Protein AF-A0A1V5XLQ1-F1 (afdb_monomer_lite)

Structure (mmCIF, N/CA/C/O backbone):
data_AF-A0A1V5XLQ1-F1
#
_entry.id   AF-A0A1V5XLQ1-F1
#
loop_
_atom_site.group_PDB
_atom_site.id
_atom_site.type_symbol
_atom_site.label_atom_id
_atom_site.label_alt_id
_atom_site.label_comp_id
_atom_site.label_asym_id
_atom_site.label_entity_id
_atom_site.label_seq_id
_atom_site.pdbx_PDB_ins_code
_atom_site.Cartn_x
_atom_site.Cartn_y
_atom_site.Cartn_z
_atom_site.occupancy
_atom_site.B_iso_or_equiv
_atom_site.auth_seq_id
_atom_site.auth_comp_id
_atom_site.auth_asym_id
_atom_site.auth_atom_id
_atom_site.pdbx_PDB_model_num
ATOM 1 N N . MET A 1 1 ? 14.677 -23.726 -3.341 1.00 55.22 1 MET A N 1
ATOM 2 C CA . MET A 1 1 ? 15.271 -22.831 -4.358 1.00 55.22 1 MET A CA 1
ATOM 3 C C . MET A 1 1 ? 15.396 -21.455 -3.718 1.00 55.22 1 MET A C 1
ATOM 5 O O . MET A 1 1 ? 14.381 -20.934 -3.272 1.00 55.22 1 MET A O 1
ATOM 9 N N . LYS A 1 2 ? 16.621 -20.968 -3.480 1.00 55.78 2 LYS A N 1
ATOM 10 C CA . LYS A 1 2 ? 16.871 -19.817 -2.590 1.00 55.78 2 LYS A CA 1
ATOM 11 C C . LYS A 1 2 ? 16.545 -18.512 -3.327 1.00 55.78 2 LYS A C 1
ATOM 13 O O . LYS A 1 2 ? 16.825 -18.400 -4.513 1.00 55.78 2 LYS A O 1
ATOM 18 N N . ALA A 1 3 ? 15.977 -17.521 -2.636 1.00 60.84 3 ALA A N 1
ATOM 19 C CA . ALA A 1 3 ? 15.573 -16.231 -3.220 1.00 60.84 3 ALA A CA 1
ATOM 20 C C . ALA A 1 3 ? 16.704 -15.522 -4.002 1.00 60.84 3 ALA A C 1
ATOM 22 O O . ALA A 1 3 ? 16.446 -14.872 -5.014 1.00 60.84 3 ALA A O 1
ATOM 23 N N . ASN A 1 4 ? 17.963 -15.738 -3.604 1.00 65.56 4 ASN A N 1
ATOM 24 C CA . ASN A 1 4 ? 19.145 -15.255 -4.326 1.00 65.56 4 ASN A CA 1
ATOM 25 C C . ASN A 1 4 ? 19.286 -15.816 -5.752 1.00 65.56 4 ASN A C 1
ATOM 27 O O . ASN A 1 4 ? 19.775 -15.102 -6.627 1.00 65.56 4 ASN A O 1
ATOM 31 N N . ASP A 1 5 ? 18.837 -17.046 -6.015 1.00 67.19 5 ASP A N 1
ATOM 32 C CA . ASP A 1 5 ? 18.920 -17.664 -7.347 1.00 67.19 5 ASP A CA 1
ATOM 33 C C . ASP A 1 5 ? 17.910 -17.042 -8.322 1.00 67.19 5 ASP A C 1
ATOM 35 O O . ASP A 1 5 ? 18.160 -16.948 -9.521 1.00 67.19 5 ASP A O 1
ATOM 39 N N . ILE A 1 6 ? 16.769 -16.573 -7.808 1.00 65.50 6 ILE A N 1
ATOM 40 C CA . ILE A 1 6 ? 15.730 -15.909 -8.607 1.00 65.50 6 ILE A CA 1
ATOM 41 C C . ILE A 1 6 ? 16.194 -14.500 -8.997 1.00 65.50 6 ILE A C 1
ATOM 43 O O . ILE A 1 6 ? 16.072 -14.100 -10.155 1.00 65.50 6 ILE A O 1
ATOM 47 N N . ILE A 1 7 ? 16.790 -13.769 -8.050 1.00 66.94 7 ILE A N 1
ATOM 48 C CA . ILE A 1 7 ? 17.293 -12.407 -8.271 1.00 66.94 7 ILE A CA 1
ATOM 49 C C . ILE A 1 7 ? 18.495 -12.410 -9.229 1.00 66.94 7 ILE A C 1
ATOM 51 O O . ILE A 1 7 ? 18.573 -11.568 -10.128 1.00 66.94 7 ILE A O 1
ATOM 55 N N . SER A 1 8 ? 19.420 -13.366 -9.083 1.00 71.88 8 SER A N 1
ATOM 56 C CA . SER A 1 8 ? 20.589 -13.477 -9.966 1.00 71.88 8 SER A CA 1
ATOM 57 C C . SER A 1 8 ? 20.198 -13.868 -11.393 1.00 71.88 8 SER A C 1
ATOM 59 O O . SER A 1 8 ? 20.710 -13.289 -12.355 1.00 71.88 8 SER A O 1
ATOM 61 N N . LYS A 1 9 ? 19.228 -14.781 -11.544 1.00 74.31 9 LYS A N 1
ATOM 62 C CA . LYS A 1 9 ? 18.687 -15.178 -12.847 1.00 74.31 9 LYS A CA 1
ATOM 63 C C . LYS A 1 9 ? 17.984 -14.011 -13.547 1.00 74.31 9 LYS A C 1
ATOM 65 O O . LYS A 1 9 ? 18.264 -13.767 -14.719 1.00 74.31 9 LYS A O 1
ATOM 70 N N . GLY A 1 10 ? 17.166 -13.243 -12.823 1.00 73.25 10 GLY A N 1
ATOM 71 C CA . GLY A 1 10 ? 16.485 -12.058 -13.358 1.00 73.25 10 GLY A CA 1
ATOM 72 C C . GLY A 1 10 ? 17.451 -10.962 -13.824 1.00 73.25 10 GLY A C 1
ATOM 73 O O . GLY A 1 10 ? 17.297 -10.432 -14.924 1.00 73.25 10 GLY A O 1
ATOM 74 N N . LYS A 1 11 ? 18.508 -10.675 -13.047 1.00 73.25 11 LYS A N 1
ATOM 75 C CA . LYS A 1 11 ? 19.568 -9.740 -13.470 1.00 73.25 11 LYS A CA 1
ATOM 76 C C . LYS A 1 11 ? 20.249 -10.187 -14.764 1.00 73.25 11 LYS A C 1
ATOM 78 O O . LYS A 1 11 ? 20.480 -9.363 -15.644 1.00 73.25 11 LYS A O 1
ATOM 83 N N . ARG A 1 12 ? 20.551 -11.483 -14.892 1.00 75.12 12 ARG A N 1
ATOM 84 C CA . ARG A 1 12 ? 21.216 -12.030 -16.080 1.00 75.12 12 ARG A CA 1
ATOM 85 C C . ARG A 1 12 ? 20.343 -11.909 -17.330 1.00 75.12 12 ARG A C 1
ATOM 87 O O . ARG A 1 12 ? 20.838 -11.472 -18.363 1.00 75.12 12 ARG A O 1
ATOM 94 N N . GLU A 1 13 ? 19.062 -12.259 -17.240 1.00 76.00 13 GLU A N 1
ATOM 95 C CA . GLU A 1 13 ? 18.130 -12.158 -18.374 1.00 76.00 13 GLU A CA 1
ATOM 96 C C . GLU A 1 13 ? 17.904 -10.704 -18.810 1.00 76.00 13 GLU A C 1
ATOM 98 O O . GLU A 1 13 ? 17.893 -10.408 -20.007 1.00 76.00 13 GLU A O 1
ATOM 103 N N . PHE A 1 14 ? 17.837 -9.772 -17.857 1.00 73.06 14 PHE A N 1
ATOM 104 C CA . PHE A 1 14 ? 17.756 -8.343 -18.149 1.00 73.06 14 PHE A CA 1
ATOM 105 C C . PHE A 1 14 ? 19.014 -7.817 -18.858 1.00 73.06 14 PHE A C 1
ATOM 107 O O . PHE A 1 14 ? 18.907 -7.150 -19.888 1.00 73.06 14 PHE A O 1
ATOM 114 N N . SER A 1 15 ? 20.210 -8.167 -18.369 1.00 71.38 15 SER A N 1
ATOM 115 C CA . SER A 1 15 ? 21.474 -7.793 -19.017 1.00 71.38 15 SER A CA 1
ATOM 116 C C . SER A 1 15 ? 21.599 -8.360 -20.433 1.00 71.38 15 SER A C 1
ATOM 118 O O . SER A 1 15 ? 22.029 -7.643 -21.333 1.00 71.38 15 SER A O 1
ATOM 120 N N . ILE A 1 16 ? 21.183 -9.612 -20.655 1.00 78.62 16 ILE A N 1
ATOM 121 C CA . ILE A 1 16 ? 21.173 -10.235 -21.988 1.00 78.62 16 ILE A CA 1
ATOM 122 C C . ILE A 1 16 ? 20.204 -9.498 -22.921 1.00 78.62 16 ILE A C 1
ATOM 124 O O . ILE A 1 16 ? 20.551 -9.216 -24.066 1.00 78.62 16 ILE A O 1
ATOM 128 N N . THR A 1 17 ? 19.023 -9.128 -22.425 1.00 77.38 17 THR A N 1
ATOM 129 C CA . THR A 1 17 ? 18.012 -8.408 -23.213 1.00 77.38 17 THR A CA 1
ATOM 130 C C . THR A 1 17 ? 18.501 -7.016 -23.620 1.00 77.38 17 THR A C 1
ATOM 132 O O . THR A 1 17 ? 18.391 -6.644 -24.787 1.00 77.38 17 THR A O 1
ATOM 135 N N . ILE A 1 18 ? 19.114 -6.264 -22.697 1.00 77.88 18 ILE A N 1
ATOM 136 C CA . ILE A 1 18 ? 19.716 -4.954 -22.999 1.00 77.88 18 ILE A CA 1
ATOM 137 C C . ILE A 1 18 ? 20.862 -5.086 -24.005 1.00 77.88 18 ILE A C 1
ATOM 139 O O . ILE A 1 18 ? 20.981 -4.267 -24.919 1.00 77.88 18 ILE A O 1
ATOM 143 N N . ALA A 1 19 ? 21.705 -6.109 -23.855 1.00 75.56 19 ALA A N 1
ATOM 144 C CA . ALA A 1 19 ? 22.825 -6.327 -24.758 1.00 75.56 19 ALA A CA 1
ATOM 145 C C . ALA A 1 19 ? 22.352 -6.650 -26.185 1.00 75.56 19 ALA A C 1
ATOM 147 O O . ALA A 1 19 ? 22.816 -6.020 -27.134 1.00 75.56 19 ALA A O 1
ATOM 148 N N . LEU A 1 20 ? 21.397 -7.577 -26.330 1.00 75.50 20 LEU A N 1
ATOM 149 C CA . LEU A 1 20 ? 20.877 -8.023 -27.628 1.00 75.50 20 LEU A CA 1
ATOM 150 C C . LEU A 1 20 ? 20.038 -6.968 -28.348 1.00 75.50 20 LEU A C 1
ATOM 152 O O . LEU A 1 20 ? 20.169 -6.824 -29.559 1.00 75.50 20 LEU A O 1
ATOM 156 N N . VAL A 1 21 ? 19.182 -6.240 -27.629 1.00 77.00 21 VAL A N 1
ATOM 157 C CA . VAL A 1 21 ? 18.218 -5.311 -28.247 1.00 77.00 21 VAL A CA 1
ATOM 158 C C . VAL A 1 21 ? 18.748 -3.875 -28.303 1.00 77.00 21 VAL A C 1
ATOM 160 O O . VAL A 1 21 ? 18.332 -3.102 -29.160 1.00 77.00 21 VAL A O 1
ATOM 163 N N . GLY A 1 22 ? 19.673 -3.503 -27.414 1.00 76.06 22 GLY A N 1
ATOM 164 C CA . GLY A 1 22 ? 20.204 -2.141 -27.319 1.00 76.06 22 GLY A CA 1
ATOM 165 C C . GLY A 1 22 ? 21.635 -2.015 -27.828 1.00 76.06 22 GLY A C 1
ATOM 166 O O . GLY A 1 22 ? 21.888 -1.359 -28.837 1.00 76.06 22 GLY A O 1
ATOM 167 N N . ILE A 1 23 ? 22.581 -2.637 -27.120 1.00 78.25 23 ILE A N 1
ATOM 168 C CA . ILE A 1 23 ? 24.020 -2.386 -27.315 1.00 78.25 23 ILE A CA 1
ATOM 169 C C . ILE A 1 23 ? 24.501 -2.895 -28.677 1.00 78.25 23 ILE A C 1
ATOM 171 O O . ILE A 1 23 ? 25.190 -2.169 -29.393 1.00 78.25 23 ILE A O 1
ATOM 175 N N . ILE A 1 24 ? 24.130 -4.122 -29.052 1.00 79.44 24 ILE A N 1
ATOM 176 C CA . ILE A 1 24 ? 24.576 -4.733 -30.310 1.00 79.44 24 ILE A CA 1
ATOM 177 C C . ILE A 1 24 ? 24.048 -3.954 -31.533 1.00 79.44 24 ILE A C 1
ATOM 179 O O . ILE A 1 24 ? 24.870 -3.553 -32.359 1.00 79.44 24 ILE A O 1
ATOM 183 N N . PRO A 1 25 ? 22.740 -3.643 -31.654 1.00 77.88 25 PRO A N 1
ATOM 184 C CA . PRO A 1 25 ? 22.231 -2.840 -32.768 1.00 77.88 25 PRO A CA 1
ATOM 185 C C . PRO A 1 25 ? 22.843 -1.438 -32.831 1.00 77.88 25 PRO A C 1
ATOM 187 O O . PRO A 1 25 ? 23.121 -0.939 -33.920 1.00 77.88 25 PRO A O 1
ATOM 190 N N . PHE A 1 26 ? 23.107 -0.817 -31.678 1.00 78.38 26 PHE A N 1
ATOM 191 C CA . PHE A 1 26 ? 23.728 0.505 -31.605 1.00 78.38 26 PHE A CA 1
ATOM 192 C C . PHE A 1 26 ? 25.186 0.502 -32.092 1.00 78.38 26 PHE A C 1
ATOM 194 O O . PHE A 1 26 ? 25.592 1.388 -32.843 1.00 78.38 26 PHE A O 1
ATOM 201 N N . LEU A 1 27 ? 25.969 -0.520 -31.732 1.00 80.44 27 LEU A N 1
ATOM 202 C CA . LEU A 1 27 ? 27.342 -0.679 -32.222 1.00 80.44 27 LEU A CA 1
ATOM 203 C C . LEU A 1 27 ? 27.388 -0.964 -33.726 1.00 80.44 27 LEU A C 1
ATOM 205 O O . LEU A 1 27 ? 28.225 -0.397 -34.427 1.00 80.44 27 LEU A O 1
ATOM 209 N N . VAL A 1 28 ? 26.467 -1.789 -34.235 1.00 79.50 28 VAL A N 1
ATOM 210 C CA . VAL A 1 28 ? 26.327 -2.040 -35.679 1.00 79.50 28 VAL A CA 1
ATOM 211 C C . VAL A 1 28 ? 25.961 -0.751 -36.418 1.00 79.50 28 VAL A C 1
ATOM 213 O O . VAL A 1 28 ? 26.537 -0.462 -37.466 1.00 79.50 28 VAL A O 1
ATOM 216 N N . PHE A 1 29 ? 25.063 0.058 -35.855 1.00 75.06 29 PHE A N 1
ATOM 217 C CA . PHE A 1 29 ? 24.700 1.362 -36.405 1.00 75.06 29 PHE A CA 1
ATOM 218 C C . PHE A 1 29 ? 25.908 2.308 -36.486 1.00 75.06 29 PHE A C 1
ATOM 220 O O . PHE A 1 29 ? 26.176 2.854 -37.555 1.00 75.06 29 PHE A O 1
ATOM 227 N N . ILE A 1 30 ? 26.689 2.443 -35.405 1.00 76.56 30 ILE A N 1
ATOM 228 C CA . ILE A 1 30 ? 27.918 3.257 -35.395 1.00 76.56 30 ILE A CA 1
ATOM 229 C C . ILE A 1 30 ? 28.930 2.747 -36.425 1.00 76.56 30 ILE A C 1
ATOM 231 O O . ILE A 1 30 ? 29.491 3.544 -37.173 1.00 76.56 30 ILE A O 1
ATOM 235 N N . TYR A 1 31 ? 29.149 1.432 -36.495 1.00 80.94 31 TYR A N 1
ATOM 236 C CA . TYR A 1 31 ? 30.081 0.828 -37.447 1.00 80.94 31 TYR A CA 1
ATOM 237 C C . TYR A 1 31 ? 29.696 1.139 -38.899 1.00 80.94 31 TYR A C 1
ATOM 239 O O . TYR A 1 31 ? 30.536 1.583 -39.684 1.00 80.94 31 TYR A O 1
ATOM 247 N N . LEU A 1 32 ? 28.416 0.969 -39.248 1.00 71.69 32 LEU A N 1
ATOM 248 C CA . LEU A 1 32 ? 27.909 1.307 -40.577 1.00 71.69 32 LEU A CA 1
ATOM 249 C C . LEU A 1 32 ? 28.063 2.801 -40.875 1.00 71.69 32 LEU A C 1
ATOM 251 O O . LEU A 1 32 ? 28.430 3.158 -41.993 1.00 71.69 32 LEU A O 1
ATOM 255 N N . MET A 1 33 ? 27.833 3.662 -39.885 1.00 68.25 33 MET A N 1
ATOM 256 C CA . MET A 1 33 ? 27.963 5.108 -40.033 1.00 68.25 33 MET A CA 1
ATOM 257 C C . MET A 1 33 ? 29.429 5.505 -40.290 1.00 68.25 33 MET A C 1
ATOM 259 O O . MET A 1 33 ? 29.718 6.165 -41.281 1.00 68.25 33 MET A O 1
ATOM 263 N N . VAL A 1 34 ? 30.384 5.005 -39.500 1.00 76.75 34 VAL A N 1
ATOM 264 C CA . VAL A 1 34 ? 31.818 5.326 -39.647 1.00 76.75 34 VAL A CA 1
ATOM 265 C C . VAL A 1 34 ? 32.406 4.808 -40.964 1.00 76.75 34 VAL A C 1
ATOM 267 O O . VAL A 1 34 ? 33.128 5.535 -41.642 1.00 76.75 34 VAL A O 1
ATOM 270 N N . VAL A 1 35 ? 32.092 3.570 -41.361 1.00 72.62 35 VAL A N 1
ATOM 271 C CA . VAL A 1 35 ? 32.695 2.942 -42.551 1.00 72.62 35 VAL A CA 1
ATOM 272 C C . VAL A 1 35 ? 32.103 3.482 -43.860 1.00 72.62 35 VAL A C 1
ATOM 274 O O . VAL A 1 35 ? 32.803 3.531 -44.871 1.00 72.62 35 VAL A O 1
ATOM 277 N N . LYS A 1 36 ? 30.829 3.906 -43.877 1.00 64.81 36 LYS A N 1
ATOM 278 C CA . LYS A 1 36 ? 30.123 4.293 -45.115 1.00 64.81 36 LYS A CA 1
ATOM 279 C C . LYS A 1 36 ? 29.874 5.797 -45.312 1.00 64.81 36 LYS A C 1
ATOM 281 O O . LYS A 1 36 ? 29.301 6.170 -46.333 1.00 64.81 36 LYS A O 1
ATOM 286 N N . VAL A 1 37 ? 30.356 6.683 -44.435 1.00 59.91 37 VAL A N 1
ATOM 287 C CA . VAL A 1 37 ? 30.180 8.153 -44.556 1.00 59.91 37 VAL A CA 1
ATOM 288 C C . VAL A 1 37 ? 30.793 8.785 -45.826 1.00 59.91 37 VAL A C 1
ATOM 290 O O . VAL A 1 37 ? 30.409 9.889 -46.201 1.00 59.91 37 VAL A O 1
ATOM 293 N N . SER A 1 38 ? 31.662 8.094 -46.573 1.00 57.31 38 SER A N 1
ATOM 294 C CA . SER A 1 38 ? 32.352 8.668 -47.748 1.00 57.31 38 SER A CA 1
ATOM 295 C C . SER A 1 38 ? 31.513 8.759 -49.046 1.00 57.31 38 SER A C 1
ATOM 297 O O . SER A 1 38 ? 31.992 9.257 -50.063 1.00 57.31 38 SER A O 1
ATOM 299 N N . SER A 1 39 ? 30.245 8.331 -49.074 1.00 58.12 39 SER A N 1
ATOM 300 C CA . SER A 1 39 ? 29.411 8.504 -50.278 1.00 58.12 39 SER A CA 1
ATOM 301 C C . SER A 1 39 ? 27.930 8.707 -49.976 1.00 58.12 39 SER A C 1
ATOM 303 O O . SER A 1 39 ? 27.212 7.776 -49.630 1.00 58.12 39 SER A O 1
ATOM 305 N N . ILE A 1 40 ? 27.437 9.920 -50.240 1.00 60.34 40 ILE A N 1
ATOM 306 C CA . ILE A 1 40 ? 26.015 10.313 -50.187 1.00 60.34 40 ILE A CA 1
ATOM 307 C C . ILE A 1 40 ? 25.089 9.377 -50.993 1.00 60.34 40 ILE A C 1
ATOM 309 O O . ILE A 1 40 ? 23.922 9.216 -50.646 1.00 60.34 40 ILE A O 1
ATOM 313 N N . ARG A 1 41 ? 25.610 8.668 -52.007 1.00 58.44 41 ARG A N 1
ATOM 314 C CA . ARG A 1 41 ? 24.862 7.656 -52.781 1.00 58.44 41 ARG A CA 1
ATOM 315 C C . ARG A 1 41 ? 24.425 6.429 -51.963 1.00 58.44 41 ARG A C 1
ATOM 317 O O . ARG A 1 41 ? 23.539 5.705 -52.398 1.00 58.44 41 ARG A O 1
ATOM 324 N N . ILE A 1 42 ? 25.003 6.197 -50.783 1.00 59.38 42 ILE A N 1
ATOM 325 C CA . ILE A 1 42 ? 24.697 5.045 -49.916 1.00 59.38 42 ILE A CA 1
ATOM 326 C C . ILE A 1 42 ? 23.343 5.208 -49.204 1.00 59.38 42 ILE A C 1
ATOM 328 O O . ILE A 1 42 ? 22.689 4.211 -48.897 1.00 59.38 42 ILE A O 1
ATOM 332 N N . PHE A 1 43 ? 22.880 6.447 -49.004 1.00 60.22 43 PHE A N 1
ATOM 333 C CA . PHE A 1 43 ? 21.574 6.734 -48.400 1.00 60.22 43 PHE A CA 1
ATOM 334 C C . PHE A 1 43 ? 20.384 6.347 -49.293 1.00 60.22 43 PHE A C 1
ATOM 336 O O . PHE A 1 43 ? 19.285 6.161 -48.784 1.00 60.22 43 PHE A O 1
ATOM 343 N N . VAL A 1 44 ? 20.600 6.200 -50.605 1.00 65.38 44 VAL A N 1
ATOM 344 C CA . VAL A 1 44 ? 19.543 5.925 -51.599 1.00 65.38 44 VAL A CA 1
ATOM 345 C C . VAL A 1 44 ? 19.336 4.411 -51.824 1.00 65.38 44 VAL A C 1
ATOM 347 O O . VAL A 1 44 ? 18.456 4.013 -52.578 1.00 65.38 44 VAL A O 1
ATOM 350 N N . GLY A 1 45 ? 20.113 3.544 -51.159 1.00 68.88 45 GLY A N 1
ATOM 351 C CA . GLY A 1 45 ? 20.044 2.081 -51.311 1.00 68.88 45 GLY A CA 1
ATOM 352 C C . GLY A 1 45 ? 19.576 1.325 -50.060 1.00 68.88 45 GLY A C 1
ATOM 353 O O . GLY A 1 45 ? 19.178 1.919 -49.060 1.00 68.88 45 GLY A O 1
ATOM 354 N N . GLU A 1 46 ? 19.697 -0.008 -50.087 1.00 73.12 46 GLU A N 1
ATOM 355 C CA . GLU A 1 46 ? 19.284 -0.927 -49.003 1.00 73.12 46 GLU A CA 1
ATOM 356 C C . GLU A 1 46 ? 19.852 -0.557 -47.618 1.00 73.12 46 GLU A C 1
ATOM 358 O O . GLU A 1 46 ? 19.214 -0.779 -46.591 1.00 73.12 46 GLU A O 1
ATOM 363 N N . VAL A 1 47 ? 21.023 0.085 -47.572 1.00 74.88 47 VAL A N 1
ATOM 364 C CA . VAL A 1 47 ? 21.657 0.536 -46.321 1.00 74.88 47 VAL A CA 1
ATOM 365 C C . VAL A 1 47 ? 20.899 1.687 -45.649 1.00 74.88 47 VAL A C 1
ATOM 367 O O . VAL A 1 47 ? 20.830 1.730 -44.420 1.00 74.88 47 VAL A O 1
ATOM 370 N N . GLY A 1 48 ? 20.293 2.594 -46.421 1.00 74.56 48 GLY A N 1
ATOM 371 C CA . GLY A 1 48 ? 19.457 3.670 -45.878 1.00 74.56 48 GLY A CA 1
ATOM 372 C C . GLY A 1 48 ? 18.198 3.127 -45.196 1.00 74.56 48 GLY A C 1
ATOM 373 O O . GLY A 1 48 ? 17.834 3.582 -44.111 1.00 74.56 48 GLY A O 1
ATOM 374 N N . LEU A 1 49 ? 17.593 2.084 -45.778 1.00 79.44 49 LEU A N 1
ATOM 375 C CA . LEU A 1 49 ? 16.451 1.371 -45.195 1.00 79.44 49 LEU A CA 1
ATOM 376 C C . LEU A 1 49 ? 16.806 0.720 -43.854 1.00 79.44 49 LEU A C 1
ATOM 378 O O . LEU A 1 49 ? 16.057 0.868 -42.888 1.00 79.44 49 LEU A O 1
ATOM 382 N N . ILE A 1 50 ? 17.965 0.059 -43.771 1.00 79.44 50 ILE A N 1
ATOM 383 C CA . ILE A 1 50 ? 18.451 -0.547 -42.523 1.00 79.44 50 ILE A CA 1
ATOM 384 C C . ILE A 1 50 ? 18.647 0.527 -41.444 1.00 79.44 50 ILE A C 1
ATOM 386 O O . ILE A 1 50 ? 18.196 0.338 -40.315 1.00 79.44 50 ILE A O 1
ATOM 390 N N . MET A 1 51 ? 19.238 1.682 -41.780 1.00 73.62 51 MET A N 1
ATOM 391 C CA . MET A 1 51 ? 19.392 2.779 -40.816 1.00 73.62 51 MET A CA 1
ATOM 392 C C . MET A 1 51 ? 18.047 3.306 -40.306 1.00 73.62 51 MET A C 1
ATOM 394 O O . MET A 1 51 ? 17.870 3.440 -39.095 1.00 73.62 51 MET A O 1
ATOM 398 N N . ILE A 1 52 ? 17.078 3.549 -41.192 1.00 82.06 52 ILE A N 1
ATOM 399 C CA . ILE A 1 52 ? 15.744 4.020 -40.787 1.00 82.06 52 ILE A CA 1
ATOM 400 C C . ILE A 1 52 ? 15.061 2.990 -39.881 1.00 82.06 52 ILE A C 1
ATOM 402 O O . ILE A 1 52 ? 14.511 3.364 -38.846 1.00 82.06 52 ILE A O 1
ATOM 406 N N . LEU A 1 53 ? 15.148 1.699 -40.214 1.00 82.69 53 LEU A N 1
ATOM 407 C CA . LEU A 1 53 ? 14.590 0.624 -39.396 1.00 82.69 53 LEU A CA 1
ATOM 408 C C . LEU A 1 53 ? 15.240 0.585 -38.005 1.00 82.69 53 LEU A C 1
ATOM 410 O O . LEU A 1 53 ? 14.533 0.498 -37.004 1.00 82.69 53 LEU A O 1
ATOM 414 N N . THR A 1 54 ? 16.570 0.700 -37.921 1.00 76.81 54 THR A N 1
ATOM 415 C CA . THR A 1 54 ? 17.278 0.705 -36.629 1.00 76.81 54 THR A CA 1
ATOM 416 C C . THR A 1 54 ? 16.906 1.904 -35.764 1.00 76.81 54 THR A C 1
ATOM 418 O O . THR A 1 54 ? 16.661 1.734 -34.572 1.00 76.81 54 THR A O 1
ATOM 421 N N . ILE A 1 55 ? 16.776 3.096 -36.353 1.00 80.56 55 ILE A N 1
ATOM 422 C CA . ILE A 1 55 ? 16.329 4.298 -35.641 1.00 80.56 55 ILE A CA 1
ATOM 423 C C . ILE A 1 55 ? 14.875 4.131 -35.182 1.00 80.56 55 ILE A C 1
ATOM 425 O O . ILE A 1 55 ? 14.553 4.457 -34.041 1.00 80.56 55 ILE A O 1
ATOM 429 N N . ALA A 1 56 ? 14.006 3.573 -36.027 1.00 81.75 56 ALA A N 1
ATOM 430 C CA . ALA A 1 56 ? 12.615 3.311 -35.678 1.00 81.75 56 ALA A CA 1
ATOM 431 C C . ALA A 1 56 ? 12.503 2.325 -34.505 1.00 81.75 56 ALA A C 1
ATOM 433 O O . ALA A 1 56 ? 11.828 2.630 -33.524 1.00 81.75 56 ALA A O 1
ATOM 434 N N . VAL A 1 57 ? 13.214 1.191 -34.555 1.00 82.69 57 VAL A N 1
ATOM 435 C CA . VAL A 1 57 ? 13.266 0.211 -33.455 1.00 82.69 57 VAL A CA 1
ATOM 436 C C . VAL A 1 57 ? 13.826 0.843 -32.183 1.00 82.69 57 VAL A C 1
ATOM 438 O O . VAL A 1 57 ? 13.282 0.623 -31.102 1.00 82.69 57 VAL A O 1
ATOM 441 N N . PHE A 1 58 ? 14.862 1.673 -32.297 1.00 77.69 58 PHE A N 1
ATOM 442 C CA . PHE A 1 58 ? 15.464 2.363 -31.159 1.00 77.69 58 PHE A CA 1
ATOM 443 C C . PHE A 1 58 ? 14.484 3.334 -30.483 1.00 77.69 58 PHE A C 1
ATOM 445 O O . PHE A 1 58 ? 14.304 3.291 -29.265 1.00 77.69 58 PHE A O 1
ATOM 452 N N . ILE A 1 59 ? 13.778 4.157 -31.265 1.00 82.25 59 ILE A N 1
ATOM 453 C CA . ILE A 1 59 ? 12.748 5.077 -30.759 1.00 82.25 59 ILE A CA 1
ATOM 454 C C . ILE A 1 59 ? 11.603 4.300 -30.099 1.00 82.25 59 ILE A C 1
ATOM 456 O O . ILE A 1 59 ? 11.132 4.676 -29.022 1.00 82.25 59 ILE A O 1
ATOM 460 N N . LEU A 1 60 ? 11.172 3.194 -30.710 1.00 81.00 60 LEU A N 1
ATOM 461 C CA . LEU A 1 60 ? 10.106 2.343 -30.183 1.00 81.00 60 LEU A CA 1
ATOM 462 C C . LEU A 1 60 ? 10.529 1.685 -28.863 1.00 81.00 60 LEU A C 1
ATOM 464 O O . LEU A 1 60 ? 9.759 1.682 -27.902 1.00 81.00 60 LEU A O 1
ATOM 468 N N . GLY A 1 61 ? 11.781 1.230 -28.779 1.00 75.19 61 GLY A N 1
ATOM 469 C CA . GLY A 1 61 ? 12.396 0.717 -27.557 1.00 75.19 61 GLY A CA 1
ATOM 470 C C . GLY A 1 61 ? 12.415 1.751 -26.431 1.00 75.19 61 GLY A C 1
ATOM 471 O O . GLY A 1 61 ? 12.012 1.440 -25.310 1.00 75.19 61 GLY A O 1
ATOM 472 N N . ILE A 1 62 ? 12.783 3.002 -26.724 1.00 80.19 62 ILE A N 1
ATOM 473 C CA . ILE A 1 62 ? 12.733 4.103 -25.747 1.00 80.19 62 ILE A CA 1
ATOM 474 C C . ILE A 1 62 ? 11.292 4.369 -25.290 1.00 80.19 62 ILE A C 1
ATOM 476 O O . ILE A 1 62 ? 11.044 4.549 -24.094 1.00 80.19 62 ILE A O 1
ATOM 480 N N . HIS A 1 63 ? 10.327 4.376 -26.213 1.00 77.38 63 HIS A N 1
ATOM 481 C CA . HIS A 1 63 ? 8.925 4.634 -25.880 1.00 77.38 63 HIS A CA 1
ATOM 482 C C . HIS A 1 63 ? 8.339 3.545 -24.971 1.00 77.38 63 HIS A C 1
ATOM 484 O O . HIS A 1 63 ? 7.700 3.855 -23.960 1.00 77.38 63 HIS A O 1
ATOM 490 N N . VAL A 1 64 ? 8.591 2.273 -25.298 1.00 81.94 64 VAL A N 1
ATOM 491 C CA . VAL A 1 64 ? 8.168 1.121 -24.491 1.00 81.94 64 VAL A CA 1
ATOM 492 C C . VAL A 1 64 ? 8.873 1.127 -23.136 1.00 81.94 64 VAL A C 1
ATOM 494 O O . VAL A 1 64 ? 8.207 1.005 -22.108 1.00 81.94 64 VAL A O 1
ATOM 497 N N . GLY A 1 65 ? 10.188 1.356 -23.114 1.00 71.75 65 GLY A N 1
ATOM 498 C CA . GLY A 1 65 ? 10.976 1.418 -21.883 1.00 71.75 65 GLY A CA 1
ATOM 499 C C . GLY A 1 65 ? 10.479 2.496 -20.921 1.00 71.75 65 GLY A C 1
ATOM 500 O O . GLY A 1 65 ? 10.300 2.228 -19.733 1.00 71.75 65 GLY A O 1
ATOM 501 N N . LYS A 1 66 ? 10.161 3.694 -21.430 1.00 76.06 66 LYS A N 1
ATOM 502 C CA . LYS A 1 66 ? 9.593 4.780 -20.619 1.00 76.06 66 LYS A CA 1
ATOM 503 C C . LYS A 1 66 ? 8.231 4.401 -20.035 1.00 76.06 66 LYS A C 1
ATOM 505 O O . LYS A 1 66 ? 8.029 4.578 -18.836 1.00 76.06 66 LYS A O 1
ATOM 510 N N . ARG A 1 67 ? 7.312 3.862 -20.850 1.00 76.56 67 ARG A N 1
ATOM 511 C CA . ARG A 1 67 ? 5.983 3.432 -20.370 1.00 76.56 67 ARG A CA 1
ATOM 512 C C . ARG A 1 67 ? 6.092 2.361 -19.290 1.00 76.56 67 ARG A C 1
ATOM 514 O O . ARG A 1 67 ? 5.429 2.476 -18.264 1.00 76.56 67 ARG A O 1
ATOM 521 N N . MET A 1 68 ? 6.953 1.370 -19.508 1.00 73.38 68 MET A N 1
ATOM 522 C CA . MET A 1 68 ? 7.198 0.280 -18.569 1.00 73.38 68 MET A CA 1
ATOM 523 C C . MET A 1 68 ? 7.766 0.810 -17.247 1.00 73.38 68 MET A C 1
ATOM 525 O O . MET A 1 68 ? 7.259 0.480 -16.179 1.00 73.38 68 MET A O 1
ATOM 529 N N . LEU A 1 69 ? 8.763 1.699 -17.290 1.00 67.00 69 LEU A N 1
ATOM 530 C CA . LEU A 1 69 ? 9.334 2.288 -16.078 1.00 67.00 69 LEU A CA 1
ATOM 531 C C . LEU A 1 69 ? 8.287 3.075 -15.281 1.00 67.00 69 LEU A C 1
ATOM 533 O O . LEU A 1 69 ? 8.196 2.921 -14.065 1.00 67.00 69 LEU A O 1
ATOM 537 N N . THR A 1 70 ? 7.468 3.887 -15.952 1.00 71.88 70 THR A N 1
ATOM 538 C CA . THR A 1 70 ? 6.406 4.647 -15.283 1.00 71.88 70 THR A CA 1
ATOM 539 C C . THR A 1 70 ? 5.357 3.727 -14.657 1.00 71.88 70 THR A C 1
ATOM 541 O O . THR A 1 70 ? 4.965 3.967 -13.516 1.00 71.88 70 THR A O 1
ATOM 544 N N . SER A 1 71 ? 4.943 2.652 -15.339 1.00 73.12 71 SER A N 1
ATOM 545 C CA . SER A 1 71 ? 3.985 1.698 -14.769 1.00 73.12 71 SER A CA 1
ATOM 546 C C . SER A 1 71 ? 4.565 0.974 -13.551 1.00 73.12 71 SER A C 1
ATOM 548 O O . SER A 1 71 ? 3.915 0.948 -12.508 1.00 73.12 71 SER A O 1
ATOM 550 N N . PHE A 1 72 ? 5.808 0.482 -13.629 1.00 65.81 72 PHE A N 1
ATOM 551 C CA . PHE A 1 72 ? 6.474 -0.177 -12.498 1.00 65.81 72 PHE A CA 1
ATOM 552 C C . PHE A 1 72 ? 6.646 0.756 -11.300 1.00 65.81 72 PHE A C 1
ATOM 554 O O . PHE A 1 72 ? 6.338 0.366 -10.176 1.00 65.81 72 PHE A O 1
ATOM 561 N N . LEU A 1 73 ? 7.093 1.995 -11.524 1.00 65.19 73 LEU A N 1
ATOM 562 C CA . LEU A 1 73 ? 7.228 2.978 -10.449 1.00 65.19 73 LEU A CA 1
ATOM 563 C C . LEU A 1 73 ? 5.875 3.297 -9.808 1.00 65.19 73 LEU A C 1
ATOM 565 O O . LEU A 1 73 ? 5.782 3.343 -8.585 1.00 65.19 73 LEU A O 1
ATOM 569 N N . SER A 1 74 ? 4.819 3.466 -10.609 1.00 75.38 74 SER A N 1
ATOM 570 C CA . SER A 1 74 ? 3.475 3.715 -10.077 1.00 75.38 74 SER A CA 1
ATOM 571 C C . SER A 1 74 ? 2.951 2.543 -9.243 1.00 75.38 74 SER A C 1
ATOM 573 O O . SER A 1 74 ? 2.364 2.760 -8.184 1.00 75.38 74 SER A O 1
ATOM 575 N N . GLU A 1 75 ? 3.222 1.305 -9.663 1.00 71.31 75 GLU A N 1
ATOM 576 C CA . GLU A 1 75 ? 2.819 0.101 -8.939 1.00 71.31 75 GLU A CA 1
ATOM 577 C C . GLU A 1 75 ? 3.593 -0.051 -7.623 1.00 71.31 75 GLU A C 1
ATOM 579 O O . GLU A 1 75 ? 3.000 -0.389 -6.599 1.00 71.31 75 GLU A O 1
ATOM 584 N N . ILE A 1 76 ? 4.896 0.249 -7.627 1.00 64.38 76 ILE A N 1
ATOM 585 C CA . ILE A 1 76 ? 5.728 0.269 -6.418 1.00 64.38 76 ILE A CA 1
ATOM 586 C C . ILE A 1 76 ? 5.203 1.317 -5.438 1.00 64.38 76 ILE A C 1
ATOM 588 O O . ILE A 1 76 ? 4.924 0.975 -4.296 1.00 64.38 76 ILE A O 1
ATOM 592 N N . ILE A 1 77 ? 4.984 2.559 -5.884 1.00 71.69 77 ILE A N 1
ATOM 593 C CA . ILE A 1 77 ? 4.469 3.641 -5.029 1.00 71.69 77 ILE A CA 1
ATOM 594 C C . ILE A 1 77 ? 3.088 3.285 -4.465 1.00 71.69 77 ILE A C 1
ATOM 596 O O . ILE A 1 77 ? 2.813 3.547 -3.295 1.00 71.69 77 ILE A O 1
ATOM 600 N N . ALA A 1 78 ? 2.209 2.680 -5.267 1.00 73.00 78 ALA A N 1
ATOM 601 C CA . ALA A 1 78 ? 0.891 2.252 -4.808 1.00 73.00 78 ALA A CA 1
ATOM 602 C C . ALA A 1 78 ? 0.980 1.139 -3.750 1.00 73.00 78 ALA A C 1
ATOM 604 O O . ALA A 1 78 ? 0.269 1.193 -2.745 1.00 73.00 78 ALA A O 1
ATOM 605 N N . LYS A 1 79 ? 1.864 0.151 -3.947 1.00 69.38 79 LYS A N 1
ATOM 606 C CA . LYS A 1 79 ? 2.115 -0.921 -2.971 1.00 69.38 79 LYS A CA 1
ATOM 607 C C . LYS A 1 79 ? 2.714 -0.379 -1.679 1.00 69.38 79 LYS A C 1
ATOM 609 O O . LYS A 1 79 ? 2.256 -0.767 -0.611 1.00 69.38 79 LYS A O 1
ATOM 614 N N . ASP A 1 80 ? 3.667 0.538 -1.783 1.00 71.94 80 ASP A N 1
ATOM 615 C CA . ASP A 1 80 ? 4.359 1.132 -0.641 1.00 71.94 80 ASP A CA 1
ATOM 616 C C . ASP A 1 80 ? 3.411 2.012 0.188 1.00 71.94 80 ASP A C 1
ATOM 618 O O . ASP A 1 80 ? 3.286 1.841 1.398 1.00 71.94 80 ASP A O 1
ATOM 622 N N . ARG A 1 81 ? 2.602 2.856 -0.473 1.00 71.19 81 ARG A N 1
ATOM 623 C CA . ARG A 1 81 ? 1.528 3.616 0.19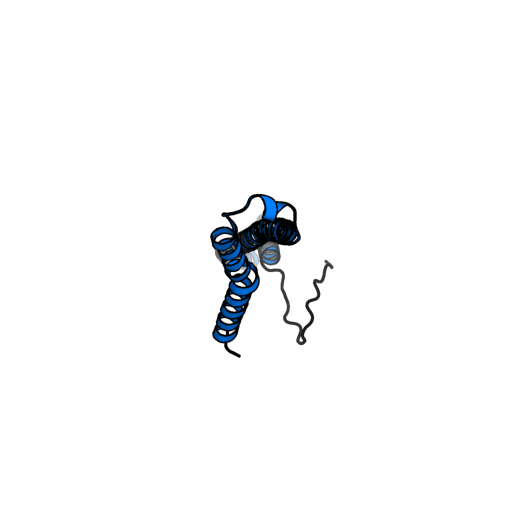1 1.00 71.19 81 ARG A CA 1
ATOM 624 C C . ARG A 1 81 ? 0.519 2.703 0.876 1.00 71.19 81 ARG A C 1
ATOM 626 O O . ARG A 1 81 ? 0.115 2.981 2.000 1.00 71.19 81 ARG A O 1
ATOM 633 N N . LYS A 1 82 ? 0.102 1.616 0.220 1.00 71.62 82 LYS A N 1
ATOM 634 C CA . LYS A 1 82 ? -0.832 0.649 0.812 1.00 71.62 82 LYS A CA 1
ATOM 635 C C . LYS A 1 82 ? -0.219 -0.052 2.027 1.00 71.62 82 LYS A C 1
ATOM 637 O O . LYS A 1 82 ? -0.916 -0.217 3.026 1.00 71.62 82 LYS A O 1
ATOM 642 N N . ALA A 1 83 ? 1.054 -0.439 1.957 1.00 74.19 83 ALA A N 1
ATOM 643 C CA . ALA A 1 83 ? 1.776 -1.048 3.070 1.00 74.19 83 ALA A CA 1
ATOM 644 C C . ALA A 1 83 ? 1.874 -0.081 4.259 1.00 74.19 83 ALA A C 1
ATOM 646 O O . ALA A 1 83 ? 1.464 -0.443 5.357 1.00 74.19 83 ALA A O 1
ATOM 647 N 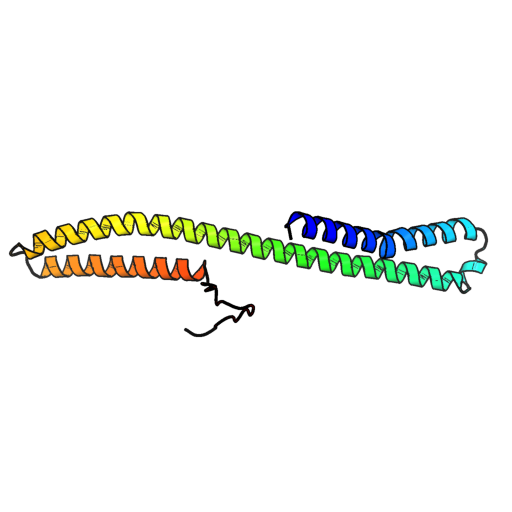N . ALA A 1 84 ? 2.271 1.170 4.018 1.00 72.56 84 ALA A N 1
ATOM 648 C CA . ALA A 1 84 ? 2.348 2.205 5.047 1.00 72.56 84 ALA A CA 1
ATOM 649 C C . ALA A 1 84 ? 0.984 2.500 5.700 1.00 72.56 84 ALA A C 1
ATOM 651 O O . ALA A 1 84 ? 0.888 2.597 6.923 1.00 72.56 84 ALA A O 1
ATOM 652 N N . ILE A 1 85 ? -0.095 2.591 4.911 1.00 74.06 85 ILE A N 1
ATOM 653 C CA . ILE A 1 85 ? -1.466 2.745 5.435 1.00 74.06 85 ILE A CA 1
ATOM 654 C C . ILE A 1 85 ? -1.858 1.533 6.288 1.00 74.06 85 ILE A C 1
ATOM 656 O O . ILE A 1 85 ? -2.467 1.696 7.342 1.00 74.06 85 ILE A O 1
ATOM 660 N N . THR A 1 86 ? -1.497 0.325 5.853 1.00 74.44 86 THR A N 1
ATOM 661 C CA . THR A 1 86 ? -1.814 -0.919 6.566 1.00 74.44 86 THR A CA 1
ATOM 662 C C . THR A 1 86 ? -1.091 -0.996 7.906 1.00 74.44 86 THR A C 1
ATOM 664 O O . THR A 1 86 ? -1.714 -1.283 8.925 1.00 74.44 86 THR A O 1
ATOM 667 N N . GLU A 1 87 ? 0.205 -0.695 7.912 1.00 76.81 87 GLU A N 1
ATOM 668 C CA . GLU A 1 87 ? 1.041 -0.668 9.110 1.00 76.81 87 GLU A CA 1
ATOM 669 C C . GLU A 1 87 ? 0.562 0.398 10.100 1.00 76.81 87 GLU A C 1
ATOM 671 O O . GLU A 1 87 ? 0.373 0.106 11.280 1.00 76.81 87 GLU A O 1
ATOM 676 N N . THR A 1 88 ? 0.249 1.599 9.605 1.00 74.00 88 THR A N 1
ATOM 677 C CA . THR A 1 88 ? -0.304 2.683 10.430 1.00 74.00 88 THR A CA 1
ATOM 678 C C . THR A 1 88 ? -1.659 2.287 11.020 1.00 74.00 88 THR A C 1
ATOM 680 O O . THR A 1 88 ? -1.896 2.489 12.206 1.00 74.00 88 THR A O 1
ATOM 683 N N . ALA A 1 89 ? -2.548 1.681 10.227 1.00 73.75 89 ALA A N 1
ATOM 684 C CA . ALA A 1 89 ? -3.855 1.235 10.703 1.00 73.75 89 ALA A CA 1
ATOM 685 C C . ALA A 1 89 ? -3.746 0.133 11.770 1.00 73.75 89 ALA A C 1
ATOM 687 O O . ALA A 1 89 ? -4.487 0.170 12.751 1.00 73.75 89 ALA A O 1
ATOM 688 N N . LEU A 1 90 ? -2.813 -0.815 11.607 1.00 78.00 90 LEU A N 1
ATOM 689 C CA . LEU A 1 90 ? -2.508 -1.840 12.611 1.00 78.00 90 LEU A CA 1
ATOM 690 C C . LEU A 1 90 ? -1.995 -1.215 13.911 1.00 78.00 90 LEU A C 1
ATOM 692 O O . LEU A 1 90 ? -2.518 -1.531 14.979 1.00 78.00 90 LEU A O 1
ATOM 696 N N . ALA A 1 91 ? -1.019 -0.309 13.823 1.00 76.69 91 ALA A N 1
ATOM 697 C CA . ALA A 1 91 ? -0.449 0.368 14.984 1.00 76.69 91 ALA A CA 1
ATOM 698 C C . ALA A 1 91 ? -1.513 1.166 15.751 1.00 76.69 91 ALA A C 1
ATOM 700 O O . ALA A 1 91 ? -1.702 0.950 16.947 1.00 76.69 91 ALA A O 1
ATOM 701 N N . VAL A 1 92 ? -2.280 2.003 15.045 1.00 77.00 92 VAL A N 1
ATOM 702 C CA . VAL A 1 92 ? -3.354 2.817 15.633 1.00 77.00 92 VAL A CA 1
ATOM 703 C C . VAL A 1 92 ? -4.448 1.938 16.237 1.00 77.00 92 VAL A C 1
ATOM 705 O O . VAL A 1 92 ? -4.906 2.202 17.344 1.00 77.00 92 VAL A O 1
ATOM 708 N N . GLY A 1 93 ? -4.869 0.867 15.560 1.00 78.56 93 GLY A N 1
ATOM 709 C CA . GLY A 1 93 ? -5.898 -0.019 16.103 1.00 78.56 93 GLY A CA 1
ATOM 710 C C . GLY A 1 93 ? -5.438 -0.782 17.349 1.00 78.56 93 GLY A C 1
ATOM 711 O O . GLY A 1 93 ? -6.224 -0.940 18.283 1.00 78.56 93 GLY A O 1
ATOM 712 N N . HIS A 1 94 ? -4.170 -1.201 17.415 1.00 81.19 94 HIS A N 1
ATOM 713 C CA . HIS A 1 94 ? -3.591 -1.758 18.641 1.00 81.19 94 HIS A CA 1
ATOM 714 C C . HIS A 1 94 ? -3.524 -0.718 19.766 1.00 81.19 94 HIS A C 1
ATOM 716 O O . HIS A 1 94 ? -3.918 -1.013 20.894 1.00 81.19 94 HIS A O 1
ATOM 722 N N . GLU A 1 95 ? -3.091 0.505 19.463 1.00 81.38 95 GLU A N 1
ATOM 723 C CA . GLU A 1 95 ? -2.982 1.586 20.443 1.00 81.38 95 GLU A CA 1
ATOM 724 C C . GLU A 1 95 ? -4.345 2.070 20.955 1.00 81.38 95 GLU A C 1
ATOM 726 O O . GLU A 1 95 ? -4.438 2.443 22.116 1.00 81.38 95 GLU A O 1
ATOM 731 N N . ILE A 1 96 ? -5.412 1.996 20.149 1.00 80.12 96 ILE A N 1
ATOM 732 C CA . ILE A 1 96 ? -6.795 2.278 20.573 1.00 80.12 96 ILE A CA 1
ATOM 733 C C . ILE A 1 96 ? -7.372 1.123 21.400 1.00 80.12 96 ILE A C 1
ATOM 735 O O . ILE A 1 96 ? -8.007 1.354 22.430 1.00 80.12 96 ILE A O 1
ATOM 739 N N . ASN A 1 97 ? -7.153 -0.129 20.988 1.00 79.31 97 ASN A N 1
ATOM 740 C CA . ASN A 1 97 ? -7.687 -1.288 21.708 1.00 79.31 97 ASN A CA 1
ATOM 741 C C . ASN A 1 97 ? -7.116 -1.419 23.130 1.00 79.31 97 ASN A C 1
ATOM 743 O O . ASN A 1 97 ? -7.817 -1.889 24.025 1.00 79.31 97 ASN A O 1
ATOM 747 N N . ASN A 1 98 ? -5.885 -0.966 23.368 1.00 80.81 98 ASN A N 1
ATOM 748 C CA . ASN A 1 98 ? -5.235 -1.022 24.680 1.00 80.81 98 ASN A CA 1
ATOM 749 C C . ASN A 1 98 ? -5.952 -0.212 25.790 1.00 80.81 98 ASN A C 1
ATOM 751 O O . ASN A 1 98 ? -6.388 -0.817 26.774 1.00 80.81 98 ASN A O 1
ATOM 755 N N . PRO A 1 99 ? -6.118 1.124 25.683 1.00 78.38 99 PRO A N 1
ATOM 756 C CA . PRO A 1 99 ? -6.864 1.913 26.657 1.00 78.38 99 PRO A CA 1
ATOM 757 C C . PRO A 1 99 ? -8.324 1.487 26.692 1.00 78.38 99 PRO A C 1
ATOM 759 O O . PRO A 1 99 ? -8.941 1.538 27.756 1.00 78.38 99 PRO A O 1
ATOM 762 N N . LEU A 1 100 ? -8.859 1.010 25.560 1.00 82.31 100 LEU A N 1
ATOM 763 C CA . LEU A 1 100 ? -10.192 0.462 25.542 1.00 82.31 100 LEU A CA 1
ATOM 764 C C . LEU A 1 100 ? -10.274 -0.707 26.557 1.00 82.31 100 LEU A C 1
ATOM 766 O O . LEU A 1 100 ? -11.037 -0.650 27.523 1.00 82.31 100 LEU A O 1
ATOM 770 N N . LEU A 1 101 ? -9.479 -1.764 26.391 1.00 81.81 101 LEU A N 1
ATOM 771 C CA . LEU A 1 101 ? -9.513 -2.936 27.279 1.00 81.81 101 LEU A CA 1
ATOM 772 C C . LEU A 1 101 ? -9.394 -2.566 28.769 1.00 81.81 101 LEU A C 1
ATOM 774 O O . LEU A 1 101 ? -10.121 -3.120 29.596 1.00 81.81 101 LEU A O 1
ATOM 778 N N . ALA A 1 102 ? -8.545 -1.589 29.102 1.00 81.88 102 ALA A N 1
ATOM 779 C CA . ALA A 1 102 ? -8.414 -1.075 30.463 1.00 81.88 102 ALA A CA 1
ATOM 780 C C . ALA A 1 102 ? -9.702 -0.402 30.976 1.00 81.88 102 ALA A C 1
ATOM 782 O O . ALA A 1 102 ? -10.136 -0.669 32.099 1.00 81.88 102 ALA A O 1
ATOM 783 N N . ILE A 1 103 ? -10.348 0.445 30.167 1.00 80.56 103 ILE A N 1
ATOM 784 C CA . ILE A 1 103 ? -11.632 1.076 30.515 1.00 80.56 103 ILE A CA 1
ATOM 785 C C . ILE A 1 103 ? -12.706 0.005 30.736 1.00 80.56 103 ILE A C 1
ATOM 787 O O . ILE A 1 103 ? -13.407 0.053 31.744 1.00 80.56 103 ILE A O 1
ATOM 791 N N . ARG A 1 104 ? -12.803 -1.001 29.859 1.00 84.94 104 ARG A N 1
ATOM 792 C CA . ARG A 1 104 ? -13.766 -2.103 30.016 1.00 84.94 104 ARG A CA 1
ATOM 793 C C . ARG A 1 104 ? -13.557 -2.879 31.313 1.00 84.94 104 ARG A C 1
ATOM 795 O O . ARG A 1 104 ? -14.537 -3.169 31.990 1.00 84.94 104 ARG A O 1
ATOM 802 N N . GLY A 1 105 ? -12.308 -3.168 31.678 1.00 85.38 105 GLY A N 1
ATOM 803 C CA . GLY A 1 105 ? -11.994 -3.823 32.949 1.00 85.38 105 GLY A CA 1
ATOM 804 C C . GLY A 1 105 ? -12.483 -3.015 34.155 1.00 85.38 105 GLY A C 1
ATOM 805 O O . GLY A 1 105 ? -13.140 -3.559 35.039 1.00 85.38 105 GLY A O 1
ATOM 806 N N . ASN A 1 106 ? -12.253 -1.698 34.156 1.00 82.88 106 ASN A N 1
ATOM 807 C CA . ASN A 1 106 ? -12.758 -0.815 35.212 1.00 8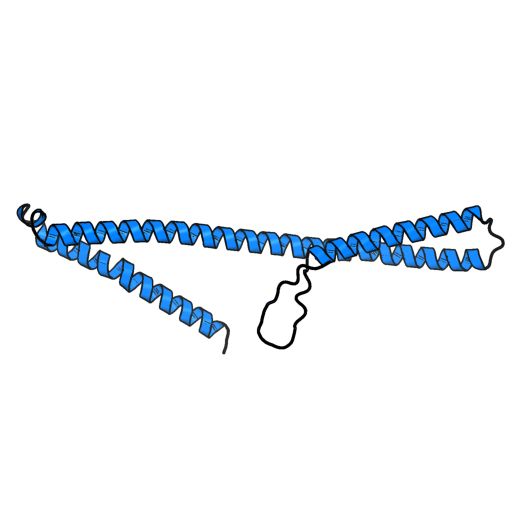2.88 106 ASN A CA 1
ATOM 808 C C . ASN A 1 106 ? -14.295 -0.776 35.259 1.00 82.88 106 ASN A C 1
ATOM 810 O O . ASN A 1 106 ? -14.880 -0.810 36.341 1.00 82.88 106 ASN A O 1
ATOM 814 N N . LEU A 1 107 ? -14.957 -0.746 34.098 1.00 86.56 107 LEU A N 1
ATOM 815 C CA . LEU A 1 107 ? -16.420 -0.777 34.018 1.00 86.56 107 LEU A CA 1
ATOM 816 C C . LEU A 1 107 ? -16.997 -2.095 34.553 1.00 86.56 107 LEU A C 1
AT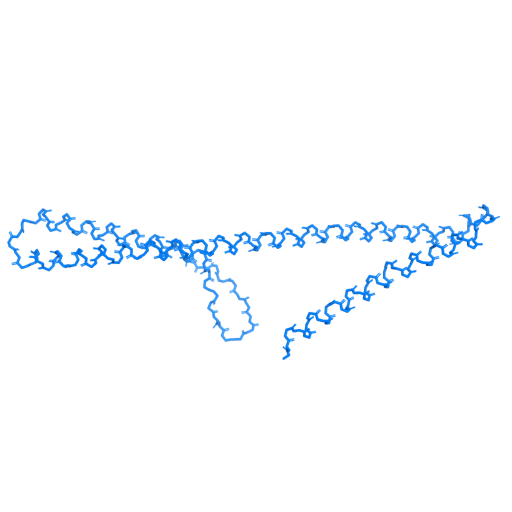OM 818 O O . LEU A 1 107 ? -18.002 -2.058 35.255 1.00 86.56 107 LEU A O 1
ATOM 822 N N . GLN A 1 108 ? -16.348 -3.234 34.291 1.00 87.12 108 GLN A N 1
ATOM 823 C CA . GLN A 1 108 ? -16.758 -4.538 34.832 1.00 87.12 108 GLN A CA 1
ATOM 824 C C . GLN A 1 108 ? -16.650 -4.593 36.361 1.00 87.12 108 GLN A C 1
ATOM 826 O O . GLN A 1 108 ? -17.541 -5.120 37.022 1.00 87.12 108 GLN A O 1
ATOM 831 N N . VAL A 1 109 ? -15.595 -4.007 36.935 1.00 88.44 109 VAL A N 1
ATOM 832 C CA . VAL A 1 109 ? -15.441 -3.889 38.395 1.00 88.44 109 VAL A CA 1
ATOM 833 C C . VAL A 1 109 ? -16.513 -2.967 38.994 1.00 88.44 109 VAL A C 1
ATOM 835 O O . VAL A 1 109 ? -17.090 -3.261 40.037 1.00 88.44 109 VAL A O 1
ATOM 838 N N . MET A 1 110 ? -16.838 -1.856 38.328 1.00 85.81 110 MET A N 1
ATOM 839 C CA . MET A 1 110 ? -17.954 -1.003 38.754 1.00 85.81 110 MET A CA 1
ATOM 840 C C . MET A 1 110 ? -19.300 -1.732 38.676 1.00 85.81 110 MET A C 1
ATOM 842 O O . MET A 1 110 ? -20.132 -1.577 39.569 1.00 85.81 110 MET A O 1
ATOM 846 N N . GLU A 1 111 ? -19.517 -2.531 37.631 1.00 86.06 111 GLU A N 1
ATOM 847 C CA . GLU A 1 111 ? -20.736 -3.320 37.453 1.00 86.06 111 GLU A CA 1
ATOM 848 C C . GLU A 1 111 ? -20.901 -4.364 38.565 1.00 86.06 111 GLU A C 1
ATOM 850 O O . GLU A 1 111 ? -22.012 -4.521 39.081 1.00 86.06 111 GLU A O 1
ATOM 855 N N . SER A 1 112 ? -19.815 -5.015 39.007 1.00 86.25 112 SER A N 1
ATOM 856 C CA . SER A 1 112 ? -19.873 -5.964 40.128 1.00 86.25 112 SER A CA 1
ATOM 857 C C . SER A 1 112 ? -20.265 -5.277 41.437 1.00 86.25 112 SER A C 1
ATOM 859 O O . SER A 1 112 ? -21.194 -5.729 42.102 1.00 86.25 112 SER A O 1
ATOM 861 N N . TYR A 1 113 ? -19.664 -4.126 41.764 1.00 85.75 113 TYR A N 1
ATOM 862 C CA . TYR A 1 113 ? -20.035 -3.374 42.973 1.00 85.75 113 TYR A CA 1
ATOM 863 C C . TYR A 1 113 ? -21.475 -2.851 42.933 1.00 85.75 113 TYR A C 1
ATOM 865 O O . TYR A 1 113 ? -22.177 -2.850 43.944 1.00 85.75 1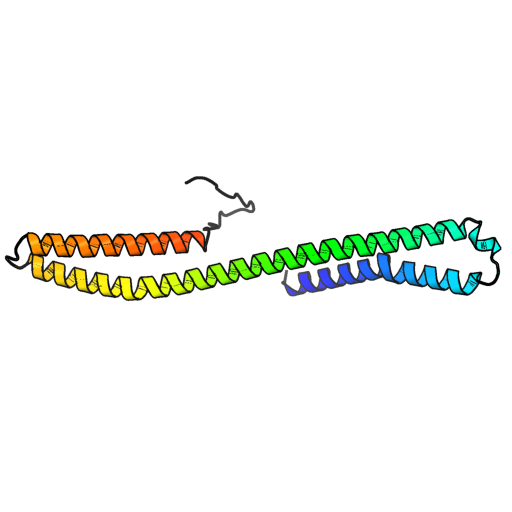13 TYR A O 1
ATOM 873 N N . LEU A 1 114 ? -21.945 -2.410 41.764 1.00 84.44 114 LEU A N 1
ATOM 874 C CA . LEU A 1 114 ? -23.315 -1.926 41.605 1.00 84.44 114 LEU A CA 1
ATOM 875 C C . LEU A 1 114 ? -24.348 -3.051 41.687 1.00 84.44 114 LEU A C 1
ATOM 877 O O . LEU A 1 114 ? -25.453 -2.803 42.171 1.00 84.44 114 LEU A O 1
ATOM 881 N N . SER A 1 115 ? -23.995 -4.258 41.241 1.00 78.50 115 SER A N 1
ATOM 882 C CA . SER A 1 115 ? -24.846 -5.451 41.331 1.00 78.50 115 SER A CA 1
ATOM 883 C C . SER A 1 115 ? -25.065 -5.894 42.778 1.00 78.50 115 SER A C 1
ATOM 885 O O . SER A 1 115 ? -26.158 -6.338 43.119 1.00 78.50 115 SER A O 1
ATOM 887 N N . GLU A 1 116 ? -24.065 -5.701 43.638 1.00 78.88 116 GLU A N 1
ATOM 888 C CA . GLU A 1 116 ? -24.133 -5.983 45.079 1.00 78.88 116 GLU A CA 1
ATOM 889 C C . GLU A 1 116 ? -24.806 -4.856 45.890 1.00 78.88 116 GLU A C 1
ATOM 891 O O . GLU A 1 116 ? -25.120 -5.026 47.068 1.00 78.88 116 GLU A O 1
ATOM 896 N N . SER A 1 117 ? -25.071 -3.701 45.269 1.00 76.69 117 SER A N 1
ATOM 897 C CA . SER A 1 117 ? -25.667 -2.534 45.929 1.00 76.69 117 SER A CA 1
ATOM 898 C C . SER A 1 117 ? -27.143 -2.309 45.566 1.00 76.69 117 SER A C 1
ATOM 900 O O . SER A 1 117 ? -27.604 -2.625 44.465 1.00 76.69 117 SER A O 1
ATOM 902 N N . HIS A 1 118 ? -27.873 -1.617 46.448 1.00 81.69 118 HIS A N 1
ATOM 903 C CA . HIS A 1 118 ? -29.211 -1.067 46.172 1.00 81.69 118 HIS A CA 1
ATOM 904 C C . HIS A 1 118 ? -29.149 0.216 45.312 1.00 81.69 118 HIS A C 1
ATOM 906 O O . HIS A 1 118 ? -29.937 1.143 45.501 1.00 81.69 118 HIS A O 1
ATOM 912 N N . ALA A 1 119 ? -28.178 0.315 44.395 1.00 80.81 119 ALA A N 1
ATOM 913 C CA . ALA A 1 119 ? -28.033 1.487 43.544 1.00 80.81 119 ALA A CA 1
ATOM 914 C C . ALA A 1 119 ? -29.280 1.693 42.663 1.00 80.81 119 ALA A C 1
ATOM 916 O O . ALA A 1 119 ? -29.794 0.714 42.109 1.00 80.81 119 ALA A O 1
ATOM 917 N N . PRO A 1 120 ? -29.728 2.950 42.478 1.00 86.06 120 PRO A N 1
ATOM 918 C CA . PRO A 1 120 ? -30.867 3.269 41.627 1.00 86.06 120 PRO A CA 1
ATOM 919 C C . PRO A 1 120 ? -30.689 2.758 40.194 1.00 86.06 120 PRO A C 1
ATOM 921 O O . PRO A 1 120 ? -29.604 2.874 39.614 1.00 86.06 120 PRO A O 1
ATOM 924 N N . ASP A 1 121 ? -31.776 2.295 39.577 1.00 85.88 121 ASP A N 1
ATOM 925 C CA . ASP A 1 121 ? -31.768 1.787 38.196 1.00 85.88 121 ASP A CA 1
ATOM 926 C C . ASP A 1 121 ? -31.243 2.814 37.182 1.00 85.88 121 ASP A C 1
ATOM 928 O O . ASP A 1 121 ? -30.647 2.459 36.167 1.00 85.88 121 ASP A O 1
ATOM 932 N N . THR A 1 122 ? -31.392 4.109 37.471 1.00 87.75 122 THR A N 1
ATOM 933 C CA . THR A 1 122 ? -30.844 5.197 36.648 1.00 87.75 122 THR A CA 1
ATOM 934 C C . THR A 1 122 ? -29.317 5.150 36.545 1.00 87.75 122 THR A C 1
ATOM 936 O O . THR A 1 122 ? -28.776 5.428 35.475 1.00 87.75 122 THR A O 1
ATOM 939 N N . ILE A 1 123 ? -28.615 4.772 37.617 1.00 86.31 123 ILE A N 1
ATOM 940 C CA . ILE A 1 123 ? -27.151 4.625 37.643 1.00 86.31 123 ILE A CA 1
ATOM 941 C C . ILE A 1 123 ? -26.752 3.367 36.862 1.00 86.31 123 ILE A C 1
ATOM 943 O O . ILE A 1 123 ? -25.868 3.432 36.006 1.00 86.31 123 ILE A O 1
ATOM 947 N N . LYS A 1 124 ? -27.453 2.248 37.092 1.00 84.88 124 LYS A N 1
ATOM 948 C CA . LYS A 1 124 ? -27.210 0.970 36.397 1.00 84.88 124 LYS A CA 1
ATOM 949 C C . LYS A 1 124 ? -27.389 1.111 34.880 1.00 84.88 124 LYS A C 1
ATOM 951 O O . LYS A 1 124 ? -26.518 0.711 34.110 1.00 84.88 124 LYS A O 1
ATOM 956 N N . ASN A 1 125 ? -28.455 1.782 34.444 1.00 88.19 125 ASN A N 1
ATOM 957 C CA . ASN A 1 125 ? -28.720 2.042 33.026 1.00 88.19 125 ASN A CA 1
ATOM 958 C C . 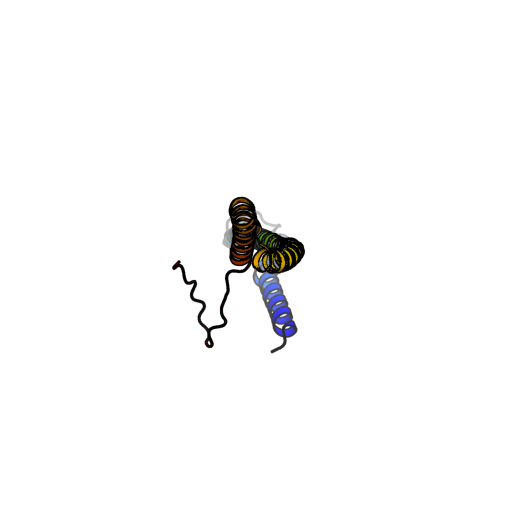ASN A 1 125 ? -27.673 2.967 32.380 1.00 88.19 125 ASN A C 1
ATOM 960 O O . ASN A 1 125 ? -27.305 2.776 31.217 1.00 88.19 125 ASN A O 1
ATOM 964 N N . ARG A 1 126 ? -27.155 3.954 33.124 1.00 83.44 126 ARG A N 1
ATOM 965 C CA . ARG A 1 126 ? -26.069 4.825 32.643 1.00 83.44 126 ARG A CA 1
ATOM 966 C C . ARG A 1 126 ? -24.767 4.054 32.470 1.00 83.44 126 ARG A C 1
ATOM 968 O O . ARG A 1 126 ? -24.123 4.222 31.438 1.00 83.44 126 ARG A O 1
ATOM 975 N N . LEU A 1 127 ? -24.410 3.188 33.421 1.00 86.44 127 LEU A N 1
ATOM 976 C CA . LEU A 1 127 ? -23.220 2.346 33.299 1.00 86.44 127 LEU A CA 1
ATOM 977 C C . LEU A 1 127 ? -23.324 1.413 32.088 1.00 86.44 127 LEU A C 1
ATOM 979 O O . LEU A 1 127 ? -22.404 1.363 31.276 1.00 86.44 127 LEU A O 1
ATOM 983 N N . LYS A 1 128 ? -24.476 0.759 31.913 1.00 87.06 128 LYS A N 1
ATOM 984 C CA . LYS A 1 128 ? -24.744 -0.081 30.741 1.00 87.06 128 LYS A CA 1
ATOM 985 C C . LYS A 1 128 ? -24.569 0.684 29.428 1.00 87.06 128 LYS A C 1
ATOM 987 O O . LYS A 1 128 ? -23.887 0.211 28.529 1.00 87.06 128 LYS A O 1
ATOM 992 N N . THR A 1 129 ? -25.093 1.908 29.349 1.00 86.00 129 THR A N 1
ATOM 993 C CA . THR A 1 129 ? -24.914 2.774 28.169 1.00 86.00 129 THR A CA 1
ATOM 994 C C . THR A 1 129 ? -23.435 3.062 27.878 1.00 86.00 129 THR A C 1
ATOM 996 O O . THR A 1 129 ? -23.027 3.103 26.718 1.00 86.00 129 THR A O 1
ATOM 999 N N . ILE A 1 130 ? -22.613 3.262 28.915 1.00 82.12 130 ILE A N 1
ATOM 1000 C CA . ILE A 1 130 ? -21.169 3.496 28.760 1.00 82.12 130 ILE A CA 1
ATOM 1001 C C . ILE A 1 130 ? -20.475 2.237 28.222 1.00 82.12 130 ILE A C 1
ATOM 1003 O O . ILE A 1 130 ? -19.683 2.343 27.286 1.00 82.12 130 ILE A O 1
ATOM 1007 N N . VAL A 1 131 ? -20.809 1.059 28.757 1.00 85.88 131 VAL A N 1
ATOM 1008 C CA . VAL A 1 131 ? -20.300 -0.238 28.276 1.00 85.88 131 VAL A CA 1
ATOM 1009 C C . VAL A 1 131 ? -20.695 -0.482 26.815 1.00 85.88 131 VAL A C 1
ATOM 1011 O O . VAL A 1 131 ? -19.850 -0.853 26.002 1.00 85.88 131 VAL A O 1
ATOM 1014 N N . ASP A 1 132 ? -21.947 -0.210 26.451 1.00 84.81 132 ASP A N 1
ATOM 1015 C CA . ASP A 1 132 ? -22.439 -0.397 25.083 1.00 84.81 132 ASP A CA 1
ATOM 1016 C C . ASP A 1 132 ? -21.736 0.543 24.089 1.00 84.81 132 ASP A C 1
ATOM 1018 O O . ASP A 1 132 ? -21.342 0.130 22.996 1.00 84.81 132 ASP A O 1
ATOM 1022 N N . ASN A 1 133 ? -21.534 1.811 24.462 1.00 78.69 133 ASN A N 1
ATOM 1023 C CA . ASN A 1 133 ? -20.806 2.775 23.631 1.00 78.69 133 ASN A CA 1
ATOM 1024 C C . ASN A 1 133 ? -19.351 2.368 23.437 1.00 78.69 133 ASN A C 1
ATOM 1026 O O . ASN A 1 133 ? -18.819 2.441 22.331 1.00 78.69 133 ASN A O 1
ATOM 1030 N N . PHE A 1 134 ? -18.720 1.912 24.508 1.00 82.94 134 PHE A N 1
ATOM 1031 C CA . PHE A 1 134 ? -17.370 1.400 24.470 1.00 82.94 134 PHE A CA 1
ATOM 1032 C C . PHE A 1 134 ? -17.240 0.211 23.499 1.00 82.94 134 PHE A C 1
ATOM 1034 O O . PHE A 1 134 ? -16.328 0.171 22.671 1.00 82.94 134 PHE A O 1
ATOM 1041 N N . GLU A 1 135 ? -18.180 -0.734 23.554 1.00 83.50 135 GLU A N 1
ATOM 1042 C CA . GLU A 1 135 ? -18.149 -1.919 22.700 1.00 83.50 135 GLU A CA 1
ATOM 1043 C C . GLU A 1 135 ? -18.376 -1.566 21.225 1.00 83.50 135 GLU A C 1
ATOM 1045 O O . GLU A 1 135 ? -17.747 -2.152 20.343 1.00 83.50 135 GLU A O 1
ATOM 1050 N N . ARG A 1 136 ? -19.196 -0.545 20.946 1.00 81.06 136 ARG A N 1
ATOM 1051 C CA . ARG A 1 136 ? -19.341 0.019 19.594 1.00 81.06 136 ARG A CA 1
ATOM 1052 C C . ARG A 1 136 ? -18.036 0.608 19.066 1.00 81.06 136 ARG A C 1
ATOM 1054 O O . ARG A 1 136 ? -17.708 0.380 17.905 1.00 81.06 136 ARG A O 1
ATOM 1061 N N . VAL A 1 137 ? -17.283 1.339 19.893 1.00 80.25 137 VAL A N 1
ATOM 1062 C CA . VAL A 1 137 ? -15.972 1.880 19.490 1.00 80.25 137 VAL A CA 1
ATOM 1063 C C . VAL A 1 137 ? -15.002 0.738 19.195 1.00 80.25 137 VAL A C 1
ATOM 1065 O O . VAL A 1 137 ? -14.378 0.738 18.137 1.00 80.25 137 VAL A O 1
ATOM 1068 N N . ARG A 1 138 ? -14.947 -0.283 20.062 1.00 82.31 138 ARG A N 1
ATOM 1069 C CA . ARG A 1 138 ? -14.124 -1.484 19.847 1.00 82.31 138 ARG A CA 1
ATOM 1070 C C . ARG A 1 138 ? -14.451 -2.167 18.516 1.00 82.31 138 ARG A C 1
ATOM 1072 O O . ARG A 1 138 ? -13.546 -2.448 17.735 1.00 82.31 138 ARG A O 1
ATOM 1079 N N . GLN A 1 139 ? -15.736 -2.374 18.222 1.00 84.25 139 GLN A N 1
ATOM 1080 C CA . GLN A 1 139 ? -16.185 -2.965 16.957 1.00 84.25 139 GLN A CA 1
ATOM 1081 C C . GLN A 1 139 ? -15.803 -2.114 15.740 1.00 84.25 139 GLN A C 1
ATOM 1083 O O . GLN A 1 139 ? -15.346 -2.659 14.737 1.00 84.25 139 GLN A O 1
ATOM 1088 N N . ALA A 1 140 ? -15.945 -0.787 15.814 1.00 77.00 140 ALA A N 1
ATOM 1089 C CA . ALA A 1 140 ? -15.536 0.107 14.731 1.00 77.00 140 ALA A CA 1
ATOM 1090 C C . ALA A 1 140 ? -14.020 0.032 14.472 1.00 77.00 140 ALA A C 1
ATOM 1092 O O . ALA A 1 140 ? -13.585 -0.026 13.321 1.00 77.00 140 ALA A O 1
ATOM 1093 N N . THR A 1 141 ? -13.209 -0.036 15.531 1.00 78.69 141 THR A N 1
ATOM 1094 C CA . THR A 1 141 ? -11.754 -0.213 15.426 1.00 78.69 141 THR A CA 1
ATOM 1095 C C . THR A 1 141 ? -11.385 -1.576 14.830 1.00 78.69 141 THR A C 1
ATOM 1097 O O . THR A 1 141 ? -10.504 -1.653 13.976 1.00 78.69 141 THR A O 1
ATOM 1100 N N . GLU A 1 142 ? -12.080 -2.652 15.205 1.00 80.81 142 GLU A N 1
ATOM 1101 C CA . GLU A 1 142 ? -11.888 -3.982 14.608 1.00 80.81 142 GLU A CA 1
ATOM 1102 C C . GLU A 1 142 ? -12.262 -4.018 13.120 1.00 80.81 142 GLU A C 1
ATOM 1104 O O . GLU A 1 142 ? -11.538 -4.609 12.318 1.00 80.81 142 GLU A O 1
ATOM 1109 N N . GLN A 1 143 ? -13.355 -3.356 12.727 1.00 78.62 143 GLN A N 1
ATOM 1110 C CA . GLN A 1 143 ? -13.747 -3.218 11.321 1.00 78.62 143 GLN A CA 1
ATOM 1111 C C . GLN A 1 143 ? -12.704 -2.425 10.523 1.00 78.62 143 GLN A C 1
ATOM 1113 O O . GLN A 1 143 ? -12.341 -2.826 9.419 1.00 78.62 143 GLN A O 1
ATOM 1118 N N . PHE A 1 144 ? -12.164 -1.346 11.093 1.00 77.19 144 PHE A N 1
ATOM 1119 C CA . PHE A 1 144 ? -11.082 -0.573 10.483 1.00 77.19 144 PHE A CA 1
ATOM 1120 C C . PHE A 1 144 ? -9.809 -1.415 10.274 1.00 77.19 144 PHE A C 1
ATOM 1122 O O . PHE A 1 144 ? -9.212 -1.381 9.198 1.00 77.19 144 PHE A O 1
ATOM 1129 N N . LEU A 1 145 ? -9.438 -2.243 11.255 1.00 74.44 145 LEU A N 1
ATOM 1130 C CA . LEU A 1 145 ? -8.325 -3.196 11.151 1.00 74.44 145 LEU A CA 1
ATOM 1131 C C . LEU A 1 145 ? -8.581 -4.317 10.127 1.00 74.44 145 LEU A C 1
ATOM 1133 O O . LEU A 1 145 ? -7.658 -4.798 9.471 1.00 74.44 145 LEU A O 1
ATOM 1137 N N . ALA A 1 146 ? -9.832 -4.750 9.963 1.00 73.81 146 ALA A N 1
ATOM 1138 C CA . ALA A 1 146 ? -10.191 -5.748 8.958 1.00 73.81 146 ALA A CA 1
ATOM 1139 C C . ALA A 1 146 ? -10.040 -5.211 7.522 1.00 73.81 146 ALA A C 1
ATOM 1141 O O . ALA A 1 146 ? -9.712 -5.975 6.613 1.00 73.81 146 ALA A O 1
ATOM 1142 N N . LEU A 1 147 ? -10.230 -3.903 7.317 1.00 68.50 147 LEU A N 1
ATOM 1143 C CA . LEU A 1 147 ? -10.010 -3.241 6.026 1.00 68.50 147 LEU A CA 1
ATOM 1144 C C . LEU A 1 147 ? -8.523 -3.128 5.672 1.00 68.50 147 LEU A C 1
ATOM 1146 O O . LEU A 1 147 ? -8.166 -3.219 4.495 1.00 68.50 147 LEU A O 1
ATOM 1150 N N . SER A 1 148 ? -7.653 -2.934 6.668 1.00 66.88 148 SER A N 1
ATOM 1151 C CA . SER A 1 148 ? -6.207 -2.854 6.446 1.00 66.88 148 SER A CA 1
ATOM 1152 C C . SER A 1 148 ? -5.581 -4.222 6.173 1.00 66.88 148 SER A C 1
ATOM 1154 O O . SER A 1 148 ? -4.596 -4.307 5.444 1.00 66.88 148 SER A O 1
ATOM 1156 N N . ASN A 1 149 ? -6.184 -5.306 6.663 1.00 60.34 149 ASN A N 1
ATOM 1157 C CA . ASN A 1 149 ? -5.703 -6.660 6.426 1.00 60.34 149 ASN A CA 1
ATOM 1158 C C . ASN A 1 149 ? -6.830 -7.556 5.876 1.00 60.34 149 ASN A C 1
ATOM 1160 O O . ASN A 1 149 ? -7.439 -8.310 6.644 1.00 60.34 149 ASN A O 1
ATOM 1164 N N . PRO A 1 150 ? -7.135 -7.510 4.558 1.00 54.34 150 PRO A N 1
ATOM 1165 C CA . PRO A 1 150 ? -8.064 -8.460 3.963 1.00 54.34 150 PRO A CA 1
ATOM 1166 C C . PRO A 1 150 ? -7.493 -9.854 4.203 1.00 54.34 150 PRO A C 1
ATOM 1168 O O . PRO A 1 150 ? -6.438 -10.195 3.670 1.00 54.34 150 PRO A O 1
ATOM 1171 N N . LYS A 1 151 ? -8.151 -10.638 5.064 1.00 44.88 151 LYS A N 1
ATOM 1172 C CA . LYS A 1 151 ? -7.713 -11.986 5.424 1.00 44.88 151 LYS A CA 1
ATOM 1173 C C . LYS A 1 151 ? -7.586 -12.830 4.155 1.00 44.88 151 LYS A C 1
ATOM 1175 O O . LYS A 1 151 ? -8.549 -13.459 3.730 1.00 44.88 151 LYS A O 1
ATOM 1180 N N . SER A 1 152 ? -6.385 -12.932 3.592 1.00 43.06 152 SER A N 1
ATOM 1181 C CA . SER A 1 152 ? -6.018 -14.066 2.756 1.00 43.06 152 SER A CA 1
ATOM 1182 C C . SER A 1 152 ? -5.904 -15.257 3.700 1.00 43.06 152 SER A C 1
ATOM 1184 O O . SER A 1 152 ? -4.839 -15.527 4.259 1.00 43.06 152 SER A O 1
ATOM 1186 N N . LYS A 1 153 ? -7.027 -15.933 3.966 1.00 35.91 153 LYS A N 1
ATOM 1187 C CA . LYS A 1 153 ? -6.968 -17.249 4.602 1.00 35.91 153 LYS A CA 1
ATOM 1188 C C . LYS A 1 153 ? -6.082 -18.127 3.708 1.00 35.91 153 LYS A C 1
ATOM 1190 O O . LYS A 1 153 ? -6.353 -18.195 2.508 1.00 35.91 153 LYS A O 1
ATOM 1195 N N . PRO A 1 154 ? -5.038 -18.786 4.238 1.00 33.97 154 PRO A N 1
ATOM 1196 C CA . PRO A 1 154 ? -4.301 -19.769 3.468 1.00 33.97 154 PRO A CA 1
ATOM 1197 C C . PRO A 1 154 ? -5.227 -20.968 3.273 1.00 33.97 154 PRO A C 1
ATOM 1199 O O . PRO A 1 154 ? -5.350 -21.830 4.139 1.00 33.97 154 PRO A O 1
ATOM 1202 N N . VAL A 1 155 ? -5.930 -21.000 2.145 1.00 34.41 155 VAL A N 1
ATOM 1203 C CA . VAL A 1 155 ? -6.551 -22.232 1.677 1.00 34.41 155 VAL A CA 1
ATOM 1204 C C . VAL A 1 155 ? -5.413 -23.064 1.100 1.00 34.41 155 VAL A C 1
ATOM 1206 O O . VAL A 1 155 ? -4.715 -22.647 0.176 1.00 34.41 155 VAL A O 1
ATOM 1209 N N . PHE A 1 156 ? -5.169 -24.217 1.716 1.00 39.59 156 PHE A N 1
ATOM 1210 C CA . PHE A 1 156 ? -4.324 -25.270 1.168 1.00 39.59 156 PHE A CA 1
ATOM 1211 C C . PHE A 1 156 ? -4.642 -25.453 -0.328 1.00 39.59 156 PHE A C 1
ATOM 1213 O O . PHE A 1 156 ? -5.755 -25.830 -0.676 1.00 39.59 156 PHE A O 1
ATOM 1220 N N . GLY A 1 157 ? -3.663 -25.194 -1.203 1.00 41.09 157 GLY A N 1
ATOM 1221 C CA . GLY A 1 157 ? -3.763 -25.485 -2.638 1.00 41.09 157 GLY A CA 1
ATOM 1222 C C . GLY A 1 157 ? -3.957 -24.274 -3.560 1.00 41.09 157 GLY A C 1
ATOM 1223 O O . GLY A 1 157 ? -5.056 -23.990 -4.004 1.00 41.09 157 GLY A O 1
ATOM 1224 N N . LYS A 1 158 ? -2.840 -23.625 -3.918 1.00 46.75 158 LYS A N 1
ATOM 1225 C CA . LYS A 1 158 ? -2.492 -23.073 -5.251 1.00 46.75 158 LYS A CA 1
ATOM 1226 C C . LYS A 1 158 ? -3.551 -22.370 -6.136 1.00 46.75 158 LYS A C 1
ATOM 1228 O O . LYS A 1 158 ? -3.328 -22.312 -7.341 1.00 46.75 158 LYS A O 1
ATOM 1233 N N . ILE A 1 159 ? -4.613 -21.754 -5.620 1.00 45.31 159 ILE A N 1
ATOM 1234 C CA . ILE A 1 159 ? -5.446 -20.834 -6.419 1.00 45.31 159 ILE A CA 1
ATOM 1235 C C . ILE A 1 159 ? -5.910 -19.662 -5.546 1.00 45.31 159 ILE A C 1
ATOM 1237 O O . ILE A 1 159 ? -6.556 -19.857 -4.521 1.00 45.31 159 ILE A O 1
ATOM 1241 N N . ASN A 1 160 ? -5.567 -18.436 -5.952 1.00 42.09 160 ASN A N 1
ATOM 1242 C CA . ASN A 1 160 ? -6.072 -17.216 -5.322 1.00 42.09 160 ASN A CA 1
ATOM 1243 C C . ASN A 1 160 ? -7.494 -16.952 -5.830 1.00 42.09 160 ASN A C 1
ATOM 1245 O O . ASN A 1 160 ? -7.670 -16.668 -7.014 1.00 42.09 160 ASN A O 1
ATOM 1249 N N . MET A 1 161 ? -8.487 -17.005 -4.943 1.00 45.25 161 MET A N 1
ATOM 1250 C CA . MET A 1 161 ? -9.842 -16.527 -5.216 1.00 45.25 161 MET A CA 1
ATOM 1251 C C . MET A 1 161 ? -10.122 -15.333 -4.302 1.00 45.25 161 MET A C 1
ATOM 1253 O O . MET A 1 161 ? -10.040 -15.445 -3.080 1.00 45.25 161 MET A O 1
ATOM 1257 N N . VAL A 1 162 ? -10.385 -14.173 -4.906 1.00 49.06 162 VAL A N 1
ATOM 1258 C CA . VAL A 1 162 ? -10.886 -12.995 -4.191 1.00 49.06 162 VAL A CA 1
ATOM 1259 C C . VAL A 1 162 ? -12.368 -13.243 -3.952 1.00 49.06 162 VAL A C 1
ATOM 1261 O O . VAL A 1 162 ? -13.150 -13.223 -4.900 1.00 49.06 162 VAL A O 1
ATOM 1264 N N . ASP A 1 163 ? -12.736 -13.532 -2.707 1.00 51.03 163 ASP A N 1
ATOM 1265 C CA . ASP A 1 163 ? -14.139 -13.632 -2.321 1.00 51.03 163 ASP A CA 1
ATOM 1266 C C . ASP A 1 163 ? -14.691 -12.221 -2.103 1.00 51.03 163 ASP A C 1
ATOM 1268 O O . ASP A 1 163 ? -14.196 -11.462 -1.265 1.00 51.03 163 ASP A O 1
ATOM 1272 N N . ILE A 1 164 ? -15.678 -11.859 -2.918 1.00 53.06 164 ILE A N 1
ATOM 1273 C CA . ILE A 1 164 ? -16.403 -10.594 -2.848 1.00 53.06 164 ILE A CA 1
ATOM 1274 C C . ILE A 1 164 ? -17.824 -10.899 -2.366 1.00 53.06 164 ILE A C 1
ATOM 1276 O O . ILE A 1 164 ? -18.787 -10.598 -3.064 1.00 53.06 164 ILE A O 1
ATOM 1280 N N . HIS A 1 165 ? -17.992 -11.512 -1.191 1.00 40.62 165 HIS A N 1
ATOM 1281 C CA . HIS A 1 165 ? -19.309 -11.566 -0.558 1.00 40.62 165 HIS A CA 1
ATOM 1282 C C . HIS A 1 165 ? -19.298 -11.417 0.974 1.00 40.62 165 HIS A C 1
ATOM 1284 O O . HIS A 1 165 ? -18.902 -12.320 1.704 1.00 40.62 165 HIS A O 1
ATOM 1290 N N . ARG A 1 166 ? -19.899 -10.280 1.374 1.00 43.66 166 ARG A N 1
ATOM 1291 C CA . ARG A 1 166 ? -20.397 -9.813 2.684 1.00 43.66 166 ARG A CA 1
ATOM 1292 C C . ARG A 1 166 ? -19.390 -9.407 3.756 1.00 43.66 166 ARG A C 1
ATOM 1294 O O . ARG A 1 166 ? -18.809 -10.285 4.422 1.00 43.66 166 ARG A O 1
#

Secondary structure (DSSP, 8-state):
--HHHHHHHHHHHHHHHHIIIIIHHHHHHHHHHHHHTT-GGGGGSHHHHHHHHHHHHHHHHHHHHHHHHHHHHHHHHHHHHHHHHHHHHHHHHHHHHHHHHHHHHHHHHHHHHHHTTT--HHHHHHHHHHHHHHHHHHHHHHHHHHHHS------SSS--------

pLDDT: mean 72.87, std 12.27, range [33.97, 88.44]

Sequence (166 aa):
MKANDIISKGKREFSITIALVGIIPFLVFIYLMVVKVSSIRIFVGEVGLIMILTIAVFILGIHVGKRMLTSFLSEIIAKDRKAAITETALAVGHEINNPLLAIRGNLQVMESYLSESHAPDTIKNRLKTIVDNFERVRQATEQFLALSNPKSKPVFGKINMVDIHR

Foldseek 3Di:
DDPVVVVVVVVVVVVVCCCVQPVVLVVVLVVCCVVPVPDPVCCVDPNVVSNVVSVVSVVVVVVVVVVVVVVVVVVVVVVVVLVVLLVVLVVVLVVLVVVLVVVLVVLVVVQVVVVVDPDDVVVVVVSVVVNVVSVVVNVVSVVSNCVSCVDPPPDPDDDDDDDPDD

Radius of gyration: 33.51 Å; chains: 1; bounding box: 64×36×99 Å